Protein AF-A0A946CTE2-F1 (afdb_monomer_lite)

Secondary structure (DSSP, 8-state):
----PPPPGGGPPPHHHHHHHHHHHHHHHHTT--PPPSS--HHHHHHHHHHH---HHHHHHHHHHHHHHHHHT-

Radius of gyration: 19.28 Å; chains: 1; bounding box: 49×22×41 Å

Foldseek 3Di:
DDDDDDDDPVNDDDPVVVVVVVVVVVVCVVVPDDDDDCFDDPVQLVVCCVVPVDDSVVSRVVVNVVVVVVVVVD

Sequence (74 aa):
MASAAAPSKDDAPSPESLRAALKALDDIGRSGLAVVPLEPTAAMVTAGLRVGGISETQVMGIYFAMLSAAADDN

Structure (mmCIF, N/CA/C/O backbone):
data_AF-A0A946CTE2-F1
#
_entry.id   AF-A0A946CTE2-F1
#
loop_
_atom_site.group_PDB
_atom_site.id
_atom_site.type_symbol
_atom_site.label_atom_id
_atom_site.label_alt_id
_atom_site.label_comp_id
_atom_site.label_asym_id
_atom_site.label_entity_id
_atom_site.label_seq_id
_atom_site.pdbx_PDB_ins_code
_atom_site.Cartn_x
_atom_site.Cartn_y
_atom_site.Cartn_z
_atom_site.occupancy
_atom_site.B_iso_or_equiv
_atom_site.auth_seq_id
_atom_site.auth_comp_id
_atom_site.auth_asym_id
_atom_site.auth_atom_id
_atom_site.pdbx_PDB_model_num
ATOM 1 N N . MET A 1 1 ? 34.103 -5.082 4.512 1.00 41.00 1 MET A N 1
ATOM 2 C CA . MET A 1 1 ? 33.313 -3.987 3.912 1.00 41.00 1 MET A CA 1
ATOM 3 C C . MET A 1 1 ? 33.779 -3.811 2.475 1.00 41.00 1 MET A C 1
ATOM 5 O O . MET A 1 1 ? 34.843 -3.245 2.269 1.00 41.00 1 MET A O 1
ATOM 9 N N . ALA A 1 2 ? 33.071 -4.384 1.499 1.00 41.50 2 ALA A N 1
ATOM 10 C CA . ALA A 1 2 ? 33.373 -4.155 0.087 1.00 41.50 2 ALA A CA 1
ATOM 11 C C . ALA A 1 2 ? 32.591 -2.916 -0.366 1.00 41.50 2 ALA A C 1
ATOM 13 O O . ALA A 1 2 ? 31.364 -2.922 -0.364 1.00 41.50 2 ALA A O 1
ATOM 14 N N . SER A 1 3 ? 33.318 -1.838 -0.659 1.00 54.75 3 SER A N 1
ATOM 15 C CA . SER A 1 3 ? 32.773 -0.608 -1.232 1.00 54.75 3 SER A CA 1
ATOM 16 C C . SER A 1 3 ? 32.362 -0.890 -2.677 1.00 54.75 3 SER A C 1
ATOM 18 O O . SER A 1 3 ? 33.217 -1.249 -3.487 1.00 54.75 3 SER A O 1
ATOM 20 N N . ALA A 1 4 ? 31.074 -0.776 -3.003 1.00 52.56 4 ALA A N 1
ATOM 21 C CA . ALA A 1 4 ? 30.626 -0.835 -4.389 1.00 52.56 4 ALA A CA 1
ATOM 22 C C . ALA A 1 4 ? 31.103 0.441 -5.099 1.00 52.5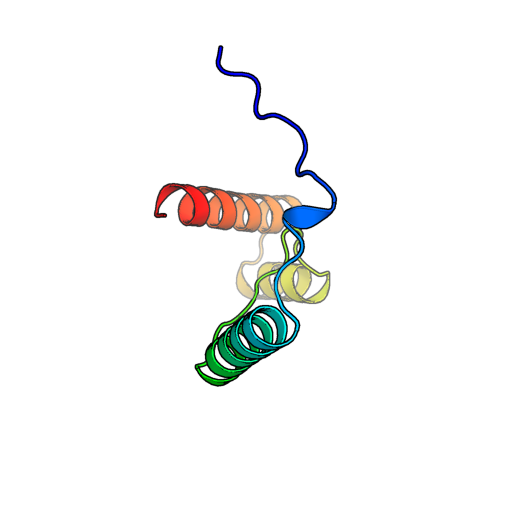6 4 ALA A C 1
ATOM 24 O O . ALA A 1 4 ? 30.677 1.546 -4.763 1.00 52.56 4 ALA A O 1
ATOM 25 N N . ALA A 1 5 ? 32.042 0.289 -6.035 1.00 57.69 5 ALA A N 1
ATOM 26 C CA . ALA A 1 5 ? 32.489 1.374 -6.898 1.00 57.69 5 ALA A CA 1
ATOM 27 C C . ALA A 1 5 ? 31.292 1.944 -7.679 1.00 57.69 5 ALA A C 1
ATOM 29 O O . ALA A 1 5 ? 30.429 1.194 -8.130 1.00 57.69 5 ALA A O 1
ATOM 30 N N . ALA A 1 6 ? 31.232 3.270 -7.821 1.00 60.78 6 ALA A N 1
ATOM 31 C CA . ALA A 1 6 ? 30.211 3.923 -8.634 1.00 60.78 6 ALA A CA 1
ATOM 32 C C . ALA A 1 6 ? 30.295 3.428 -10.095 1.00 60.78 6 ALA A C 1
ATOM 34 O O . ALA A 1 6 ? 31.412 3.269 -10.599 1.00 60.78 6 ALA A O 1
ATOM 35 N N . PRO A 1 7 ? 29.154 3.198 -10.775 1.00 55.84 7 PRO A N 1
ATOM 36 C CA . PRO A 1 7 ? 29.146 2.721 -12.154 1.00 55.84 7 PRO A CA 1
ATOM 37 C C . PRO A 1 7 ? 29.856 3.728 -13.065 1.00 55.84 7 PRO A C 1
ATOM 39 O O . PRO A 1 7 ? 29.616 4.939 -12.992 1.00 55.84 7 PRO A O 1
ATOM 42 N N . SER A 1 8 ? 30.764 3.229 -13.899 1.00 58.47 8 SER A N 1
ATOM 43 C CA . SER A 1 8 ? 31.495 4.036 -14.875 1.00 58.47 8 SER A CA 1
ATOM 44 C C . SER A 1 8 ? 30.579 4.390 -16.053 1.00 58.47 8 SER A C 1
ATOM 46 O O . SER A 1 8 ? 29.572 3.733 -16.295 1.00 58.47 8 SER A O 1
ATOM 48 N N . LYS A 1 9 ? 30.918 5.431 -16.826 1.00 57.84 9 LYS A N 1
ATOM 49 C CA . LYS A 1 9 ? 30.131 5.874 -18.001 1.00 57.84 9 LYS A CA 1
ATOM 50 C C . LYS A 1 9 ? 29.901 4.776 -19.056 1.00 57.84 9 LYS A C 1
ATOM 52 O O . LYS A 1 9 ? 28.955 4.893 -19.829 1.00 57.84 9 LYS A O 1
ATOM 57 N N . ASP A 1 10 ? 30.735 3.738 -19.054 1.00 58.53 10 ASP A N 1
ATOM 58 C CA . ASP A 1 10 ? 30.661 2.581 -19.952 1.00 58.53 10 ASP A CA 1
ATOM 59 C C . ASP A 1 10 ? 29.729 1.461 -19.449 1.00 58.53 10 ASP A C 1
ATOM 61 O O . ASP A 1 10 ? 29.428 0.540 -20.201 1.00 58.53 10 ASP A O 1
ATOM 65 N N . ASP A 1 11 ? 29.201 1.562 -18.222 1.00 64.50 11 ASP A N 1
ATOM 66 C CA . ASP A 1 11 ? 28.215 0.620 -17.662 1.00 64.50 11 ASP A CA 1
ATOM 67 C C . ASP A 1 11 ? 26.769 0.966 -18.071 1.00 64.50 11 ASP A C 1
ATOM 69 O O . ASP A 1 11 ? 25.803 0.369 -17.586 1.00 64.50 11 ASP A O 1
ATOM 73 N N . ALA A 1 12 ? 26.588 1.962 -18.947 1.00 68.81 12 ALA A N 1
ATOM 74 C CA . ALA A 1 12 ? 25.271 2.341 -19.427 1.00 68.81 12 ALA A CA 1
ATOM 75 C C . ALA A 1 12 ? 24.656 1.186 -20.245 1.00 68.81 12 ALA A C 1
ATOM 77 O O . ALA A 1 12 ? 25.291 0.685 -21.178 1.00 68.81 12 ALA A O 1
ATOM 78 N N . PRO A 1 13 ? 23.414 0.762 -19.940 1.00 73.31 13 PRO A N 1
ATOM 79 C CA . PRO A 1 13 ? 22.761 -0.301 -20.688 1.00 73.31 13 PRO A CA 1
ATOM 80 C C . PRO A 1 13 ? 22.660 0.084 -22.165 1.00 73.31 13 PRO A C 1
ATOM 82 O O . PRO A 1 13 ? 22.363 1.234 -22.507 1.00 73.31 13 PRO A O 1
ATOM 85 N N . SER A 1 14 ? 22.890 -0.886 -23.052 1.00 88.38 14 SER A N 1
ATOM 86 C CA . SER A 1 14 ? 22.682 -0.667 -24.477 1.00 88.38 14 SER A CA 1
ATOM 87 C C . SER A 1 14 ? 21.227 -0.241 -24.734 1.00 88.38 14 SER A C 1
ATOM 89 O O . SER A 1 14 ? 20.311 -0.634 -24.003 1.00 88.38 14 SER A O 1
ATOM 91 N N . PRO A 1 15 ? 20.954 0.534 -25.797 1.00 89.75 15 PRO A N 1
ATOM 92 C CA . PRO A 1 15 ? 19.583 0.914 -26.135 1.00 89.75 15 PRO A CA 1
ATOM 93 C C . PRO A 1 15 ? 18.650 -0.293 -26.315 1.00 89.75 15 PRO A C 1
ATOM 95 O O . PRO A 1 15 ? 17.444 -0.191 -26.102 1.00 89.75 15 PRO A O 1
ATOM 98 N N . GLU A 1 16 ? 19.199 -1.436 -26.723 1.00 91.00 16 GLU A N 1
ATOM 99 C CA . GLU A 1 16 ? 18.465 -2.687 -26.883 1.00 91.00 16 GLU A CA 1
ATOM 100 C C . GLU A 1 16 ? 18.161 -3.355 -25.537 1.00 91.00 16 GLU A C 1
ATOM 102 O O . GLU A 1 16 ? 17.018 -3.757 -25.315 1.00 91.00 16 GLU A O 1
ATOM 107 N N . SER A 1 17 ? 19.120 -3.386 -24.603 1.00 89.56 17 SER A N 1
ATOM 108 C CA . SER A 1 17 ? 18.872 -3.927 -23.263 1.00 89.56 17 SER A CA 1
ATOM 109 C C . SER A 1 17 ? 17.885 -3.065 -22.475 1.00 89.56 17 SER A C 1
ATOM 111 O O . SER A 1 17 ? 17.005 -3.607 -21.807 1.00 89.56 17 SER A O 1
ATOM 113 N N . LEU A 1 18 ? 17.939 -1.738 -22.628 1.00 90.56 18 LEU A N 1
ATOM 114 C CA . LEU A 1 18 ? 16.949 -0.834 -22.041 1.00 90.56 18 LEU A CA 1
ATOM 115 C C . LEU A 1 18 ? 15.543 -1.095 -22.602 1.00 90.56 18 LEU A C 1
ATOM 117 O O . LEU A 1 18 ? 14.585 -1.200 -21.839 1.00 90.56 18 LEU A O 1
ATOM 121 N N . ARG A 1 19 ? 15.400 -1.240 -23.926 1.00 92.06 19 ARG A N 1
ATOM 122 C CA . ARG A 1 19 ? 14.101 -1.564 -24.544 1.00 92.06 19 ARG A CA 1
ATOM 123 C C . ARG A 1 19 ? 13.566 -2.914 -24.078 1.00 92.06 19 ARG A C 1
ATOM 125 O O . ARG A 1 19 ? 12.372 -3.017 -23.806 1.00 92.06 19 ARG A O 1
ATOM 132 N N . ALA A 1 20 ? 14.429 -3.922 -23.969 1.00 91.88 20 ALA A N 1
ATOM 133 C CA . ALA A 1 20 ? 14.050 -5.237 -23.467 1.00 91.88 20 ALA A CA 1
ATOM 134 C C . ALA A 1 20 ? 13.570 -5.168 -22.007 1.00 91.88 20 ALA A C 1
ATOM 136 O O . ALA A 1 20 ? 12.519 -5.722 -21.690 1.00 91.88 20 ALA A O 1
ATOM 137 N N . ALA A 1 21 ? 14.275 -4.430 -21.145 1.00 90.12 21 ALA A N 1
ATOM 138 C CA . ALA A 1 21 ? 13.883 -4.231 -19.750 1.00 90.12 21 ALA A CA 1
ATOM 139 C C . ALA A 1 21 ? 12.539 -3.494 -19.621 1.00 90.12 21 ALA A C 1
ATOM 141 O O . ALA A 1 21 ? 11.668 -3.924 -18.868 1.00 90.12 21 ALA A O 1
ATOM 142 N N . LEU A 1 22 ? 12.330 -2.427 -20.398 1.00 91.81 22 LEU A N 1
ATOM 143 C CA . LEU A 1 22 ? 11.057 -1.698 -20.412 1.00 91.81 22 LEU A CA 1
ATOM 144 C C . LEU A 1 22 ? 9.903 -2.568 -20.923 1.00 91.81 22 LEU A C 1
ATOM 146 O O . LEU A 1 22 ? 8.814 -2.526 -20.358 1.00 91.81 22 LEU A O 1
ATOM 150 N N . LYS A 1 23 ? 10.144 -3.394 -21.950 1.00 92.69 23 LYS A N 1
ATOM 151 C CA . LYS A 1 23 ? 9.153 -4.360 -22.433 1.00 92.69 23 LYS A CA 1
ATOM 152 C C . LYS A 1 23 ? 8.811 -5.401 -21.366 1.00 92.69 23 LYS A C 1
ATOM 154 O O . LYS A 1 23 ? 7.638 -5.703 -21.191 1.00 92.69 23 LYS A O 1
ATOM 159 N N . ALA A 1 24 ? 9.806 -5.922 -20.651 1.00 88.88 24 ALA A N 1
ATOM 160 C CA . ALA A 1 24 ? 9.575 -6.873 -19.569 1.00 88.88 24 ALA A CA 1
ATOM 161 C C . ALA A 1 24 ? 8.734 -6.252 -18.441 1.00 88.88 24 ALA A C 1
ATOM 163 O O . ALA A 1 24 ? 7.791 -6.881 -17.976 1.00 88.88 24 ALA A O 1
ATOM 164 N N . LEU A 1 25 ? 9.014 -5.002 -18.052 1.00 86.38 25 LEU A N 1
ATOM 165 C CA . LEU A 1 25 ? 8.203 -4.273 -17.069 1.00 86.38 25 LEU A CA 1
ATOM 166 C C . LEU A 1 25 ? 6.752 -4.086 -17.537 1.00 86.38 25 LEU A C 1
ATOM 168 O O . LEU A 1 25 ? 5.826 -4.259 -16.746 1.00 86.38 25 LEU A O 1
ATOM 172 N N . ASP A 1 26 ? 6.547 -3.775 -18.817 1.00 86.06 26 ASP A N 1
ATOM 173 C CA . ASP A 1 26 ? 5.210 -3.614 -19.396 1.00 86.06 26 ASP A CA 1
ATOM 174 C C . ASP A 1 26 ? 4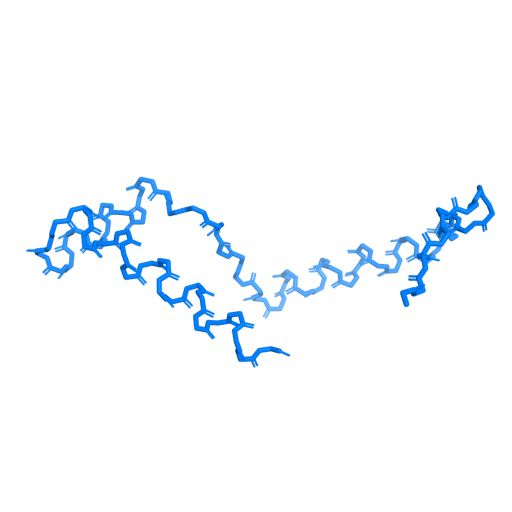.452 -4.953 -19.470 1.00 86.06 26 ASP A C 1
ATOM 176 O O . ASP A 1 26 ? 3.274 -5.029 -19.120 1.00 86.06 26 ASP A O 1
ATOM 180 N N . ASP A 1 27 ? 5.135 -6.039 -19.843 1.00 88.56 27 ASP A N 1
ATOM 181 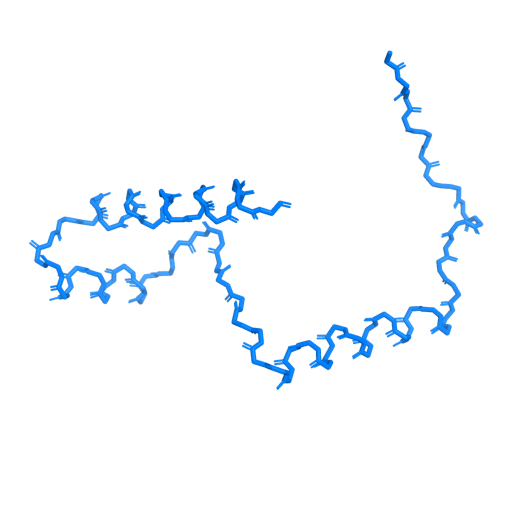C CA . ASP A 1 27 ? 4.564 -7.390 -19.854 1.00 88.56 27 ASP A CA 1
ATOM 182 C C . ASP A 1 27 ? 4.193 -7.848 -18.424 1.00 88.56 27 ASP A C 1
ATOM 184 O O . ASP A 1 27 ? 3.121 -8.424 -18.222 1.00 88.56 27 ASP A O 1
ATOM 188 N N . ILE A 1 28 ? 5.008 -7.512 -17.414 1.00 85.12 28 ILE A N 1
ATOM 189 C CA . ILE A 1 28 ? 4.695 -7.744 -15.993 1.00 85.12 28 ILE A CA 1
ATOM 190 C C . ILE A 1 28 ? 3.453 -6.940 -15.574 1.00 85.12 28 ILE A C 1
ATOM 192 O O . ILE A 1 28 ? 2.538 -7.499 -14.964 1.00 85.12 28 ILE A O 1
ATOM 196 N N . GLY A 1 29 ? 3.360 -5.663 -15.956 1.00 79.62 29 GLY A N 1
ATOM 197 C CA . GLY A 1 29 ? 2.16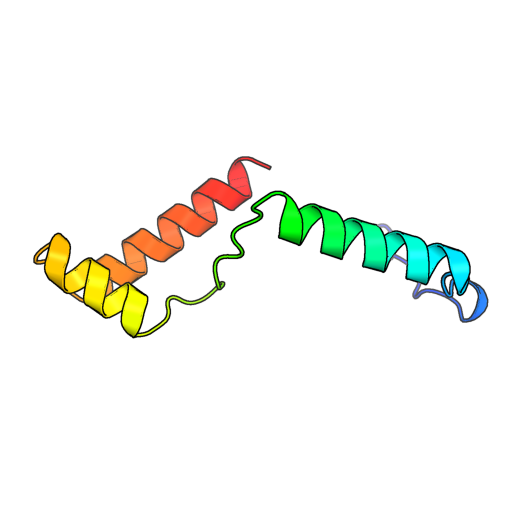9 -4.842 -15.713 1.00 79.62 29 GLY A CA 1
ATOM 198 C C . GLY A 1 29 ? 0.900 -5.460 -16.310 1.00 79.62 29 GLY A C 1
ATOM 199 O O . GLY A 1 29 ? -0.122 -5.577 -15.632 1.00 79.62 29 GLY A O 1
ATOM 200 N N . ARG A 1 30 ? 0.975 -5.951 -17.553 1.00 80.88 30 ARG A N 1
ATOM 201 C CA . ARG A 1 30 ? -0.147 -6.624 -18.238 1.00 80.88 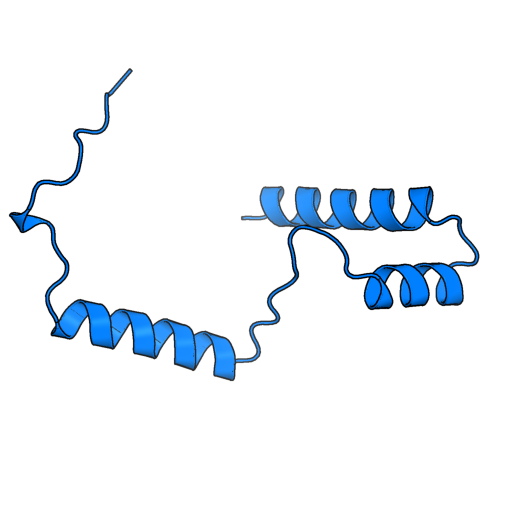30 ARG A CA 1
ATOM 202 C C . ARG A 1 30 ? -0.508 -7.978 -17.638 1.00 80.88 30 ARG A C 1
ATOM 204 O O . ARG A 1 30 ? -1.658 -8.391 -17.746 1.00 80.88 30 ARG A O 1
ATOM 211 N N . SER A 1 31 ? 0.445 -8.660 -17.005 1.00 84.00 31 SER A N 1
ATOM 212 C CA . SER A 1 31 ? 0.208 -9.945 -16.336 1.00 84.00 31 SER A CA 1
ATOM 213 C C . SER A 1 31 ? -0.587 -9.825 -15.028 1.00 84.00 31 SER A C 1
ATOM 215 O O . SER A 1 31 ? -0.893 -10.837 -14.403 1.00 84.00 31 SER A O 1
ATOM 217 N N . GLY A 1 32 ? -0.968 -8.604 -14.638 1.00 76.69 32 GLY A N 1
ATOM 218 C CA . GLY A 1 32 ? -1.782 -8.347 -13.455 1.00 76.69 32 GLY A CA 1
ATOM 219 C C . GLY A 1 32 ? -0.965 -7.989 -12.219 1.00 76.69 32 GLY A C 1
ATOM 220 O O . GLY A 1 32 ? -1.468 -8.141 -11.106 1.00 76.69 32 GLY A O 1
ATOM 221 N N . LEU A 1 33 ? 0.273 -7.502 -12.391 1.00 79.00 33 LEU A N 1
ATOM 222 C CA . LEU A 1 33 ? 1.032 -6.927 -11.284 1.00 79.00 33 LEU A CA 1
ATOM 223 C C . LEU A 1 33 ? 0.256 -5.737 -10.701 1.00 79.00 33 LEU A C 1
ATOM 225 O O . LEU A 1 33 ? 0.170 -4.668 -11.304 1.00 79.00 33 LEU A O 1
ATOM 229 N N . ALA A 1 34 ? -0.285 -5.920 -9.501 1.00 73.75 34 ALA A N 1
ATOM 230 C CA . ALA A 1 34 ? -0.850 -4.839 -8.716 1.00 73.75 34 ALA A CA 1
ATOM 231 C C . ALA A 1 34 ? 0.272 -4.182 -7.904 1.00 73.75 34 ALA A C 1
ATOM 233 O O . ALA A 1 34 ? 0.805 -4.776 -6.969 1.00 73.75 34 ALA A O 1
ATOM 234 N N . VAL A 1 35 ? 0.637 -2.951 -8.263 1.00 78.50 35 VAL A N 1
ATOM 235 C CA . VAL A 1 35 ? 1.594 -2.160 -7.482 1.00 78.50 35 VAL A CA 1
ATOM 236 C C . VAL A 1 35 ? 0.847 -1.493 -6.333 1.00 78.50 35 VAL A C 1
ATOM 238 O O . VAL A 1 35 ? -0.073 -0.705 -6.559 1.00 78.50 35 VAL A O 1
ATOM 241 N N . VAL A 1 36 ? 1.243 -1.803 -5.100 1.00 84.81 36 VAL A N 1
ATOM 242 C CA . VAL A 1 36 ? 0.737 -1.129 -3.899 1.00 84.81 36 VAL A CA 1
ATOM 243 C C . VAL A 1 36 ? 1.684 0.010 -3.500 1.00 84.81 36 VAL A C 1
ATOM 245 O O . VAL A 1 36 ? 2.902 -0.158 -3.574 1.00 84.81 36 VAL A O 1
ATOM 248 N N . PRO A 1 37 ? 1.167 1.189 -3.113 1.00 88.69 37 PRO A N 1
ATOM 249 C CA . PRO A 1 37 ? 2.009 2.310 -2.706 1.00 88.69 37 PRO A CA 1
ATOM 250 C C . PRO A 1 37 ? 2.668 2.042 -1.344 1.00 88.69 37 PRO A C 1
ATOM 252 O O . PRO A 1 37 ? 2.103 1.360 -0.496 1.00 88.69 37 PRO A O 1
ATOM 255 N N . LEU A 1 38 ? 3.848 2.613 -1.093 1.00 89.75 38 LEU A N 1
ATOM 256 C CA . LEU A 1 38 ? 4.509 2.480 0.217 1.00 89.75 38 LEU A CA 1
ATOM 257 C C . LEU A 1 38 ? 3.726 3.170 1.342 1.00 89.75 38 LEU A C 1
ATOM 259 O O . LEU A 1 38 ? 3.787 2.739 2.487 1.00 89.75 38 LEU A O 1
ATOM 263 N N . GLU A 1 39 ? 2.952 4.202 1.009 1.00 92.25 39 GLU A N 1
ATOM 264 C CA . GLU A 1 39 ? 2.029 4.866 1.926 1.00 92.25 39 GLU A CA 1
ATOM 265 C C . GLU A 1 39 ? 0.582 4.657 1.464 1.00 92.25 39 GLU A C 1
ATOM 267 O O . GLU A 1 39 ? 0.299 4.758 0.264 1.00 92.25 39 GLU A O 1
ATOM 272 N N . PRO A 1 40 ? -0.361 4.377 2.381 1.00 93.56 40 PRO A N 1
ATOM 273 C CA . PRO A 1 40 ? -1.747 4.160 2.004 1.00 93.56 40 PRO A CA 1
ATOM 274 C C . PRO A 1 40 ? -2.369 5.463 1.497 1.00 93.56 40 PRO A C 1
ATOM 276 O O . PRO A 1 40 ? -2.262 6.519 2.119 1.00 93.56 40 PRO A O 1
ATOM 279 N N . THR A 1 41 ? -3.088 5.391 0.378 1.00 94.88 41 THR A N 1
ATOM 280 C CA . THR A 1 41 ? -3.852 6.549 -0.106 1.00 94.88 41 THR A CA 1
ATOM 281 C C . THR A 1 41 ? -5.058 6.828 0.796 1.00 94.88 41 THR A C 1
ATOM 283 O O . THR A 1 41 ? -5.599 5.920 1.430 1.00 94.88 41 THR A O 1
ATOM 286 N N . ALA A 1 42 ? -5.572 8.061 0.780 1.00 95.69 42 ALA A N 1
ATOM 287 C CA . ALA A 1 42 ? -6.783 8.421 1.526 1.00 95.69 42 ALA A CA 1
ATOM 288 C C . ALA A 1 42 ? -7.995 7.526 1.185 1.00 95.69 42 ALA A C 1
ATOM 290 O O . ALA A 1 42 ? -8.807 7.210 2.057 1.00 95.69 42 ALA A O 1
ATOM 291 N N . ALA A 1 43 ? -8.104 7.069 -0.069 1.00 95.69 43 ALA A N 1
ATOM 292 C CA . ALA A 1 43 ? -9.148 6.137 -0.492 1.00 95.69 43 ALA A CA 1
ATOM 293 C C . ALA A 1 43 ? -8.989 4.756 0.170 1.00 95.69 43 ALA A C 1
ATOM 295 O O . ALA A 1 43 ? -9.979 4.181 0.624 1.00 95.69 43 ALA A O 1
ATOM 296 N N . MET A 1 44 ? -7.754 4.253 0.280 1.00 95.50 44 MET A N 1
ATOM 297 C CA . MET A 1 44 ? -7.446 2.993 0.971 1.00 95.50 44 MET A CA 1
ATOM 298 C C . MET A 1 44 ? -7.735 3.101 2.470 1.00 95.50 44 MET A C 1
ATOM 300 O O . MET A 1 44 ? -8.395 2.222 3.026 1.00 95.50 44 MET A O 1
ATOM 304 N N . VAL A 1 45 ? -7.327 4.207 3.103 1.00 96.81 45 VAL A N 1
ATOM 305 C CA . VAL A 1 45 ? -7.629 4.478 4.517 1.00 96.81 45 VAL A CA 1
ATOM 306 C C . VAL A 1 45 ? -9.141 4.505 4.741 1.00 96.81 45 VAL A C 1
ATOM 308 O O . VAL A 1 45 ? -9.657 3.786 5.593 1.00 96.81 45 VAL A O 1
ATOM 311 N N . THR A 1 46 ? -9.877 5.252 3.916 1.00 97.38 46 THR A N 1
ATOM 312 C CA . THR A 1 46 ? -11.344 5.353 3.999 1.00 97.38 46 THR A CA 1
ATOM 313 C C . THR A 1 46 ? -12.031 3.998 3.824 1.00 97.38 46 THR A C 1
ATOM 315 O O . THR A 1 46 ? -13.015 3.710 4.509 1.00 97.38 46 THR A O 1
ATOM 318 N N . ALA A 1 47 ? -11.538 3.156 2.913 1.00 96.44 47 ALA A N 1
ATOM 319 C CA . ALA A 1 47 ? -12.061 1.807 2.727 1.00 96.44 47 ALA A CA 1
ATOM 320 C C . ALA A 1 47 ? -11.840 0.942 3.979 1.00 96.44 47 ALA A C 1
ATOM 322 O O . ALA A 1 47 ? -12.784 0.304 4.447 1.00 96.44 47 ALA A O 1
ATOM 323 N N . GLY A 1 48 ? -10.635 0.982 4.559 1.00 95.88 48 GLY A N 1
ATOM 324 C CA . GLY A 1 48 ? -10.299 0.263 5.791 1.00 95.88 48 GLY A CA 1
ATOM 325 C C . GLY A 1 48 ? -11.141 0.708 6.988 1.00 95.88 48 GLY A C 1
ATOM 326 O O . GLY A 1 48 ? -11.707 -0.135 7.684 1.00 95.88 48 GLY A O 1
ATOM 327 N N . LEU A 1 49 ? -11.306 2.022 7.172 1.00 97.56 49 LEU A N 1
ATOM 328 C CA . LEU A 1 49 ? -12.180 2.601 8.199 1.00 97.56 49 LEU A CA 1
ATOM 329 C C . LEU A 1 49 ? -13.615 2.074 8.065 1.00 97.56 49 LEU A C 1
ATOM 331 O O . LEU A 1 49 ? -14.213 1.615 9.038 1.00 97.56 49 LEU A O 1
ATOM 335 N N . ARG A 1 50 ? -14.157 2.109 6.840 1.00 97.06 50 ARG A N 1
ATOM 336 C CA . ARG A 1 50 ? -15.540 1.710 6.548 1.00 97.06 50 ARG A CA 1
ATOM 337 C C . ARG A 1 50 ? -15.790 0.227 6.801 1.00 97.06 50 ARG A C 1
ATOM 339 O O . ARG A 1 50 ? -16.853 -0.117 7.305 1.00 97.06 50 ARG A O 1
ATOM 346 N N . VAL A 1 51 ? -14.853 -0.638 6.413 1.00 97.06 51 VAL A N 1
ATOM 347 C CA . VAL A 1 51 ? -15.019 -2.094 6.534 1.00 97.06 51 VAL A CA 1
ATOM 348 C C . VAL A 1 51 ? -14.718 -2.587 7.947 1.00 97.06 51 VAL A C 1
ATOM 350 O O . VAL A 1 51 ? -15.382 -3.501 8.425 1.00 97.06 51 VAL A O 1
ATOM 353 N N . GLY A 1 52 ? -13.718 -1.996 8.604 1.00 93.31 52 GLY A N 1
ATOM 354 C CA . GLY A 1 52 ? -13.218 -2.479 9.886 1.00 93.31 52 GLY A CA 1
ATOM 355 C C . GLY A 1 52 ? -13.903 -1.857 11.098 1.00 93.31 52 GLY A C 1
ATOM 356 O O . GLY A 1 52 ? -13.839 -2.437 12.177 1.00 93.31 52 GLY A O 1
ATOM 357 N N . GLY A 1 53 ? -14.528 -0.680 10.960 1.00 95.69 53 GLY A N 1
ATOM 358 C CA . GLY A 1 53 ? -15.034 0.070 12.117 1.00 95.69 53 GLY A CA 1
ATOM 359 C C . GLY A 1 53 ? -13.926 0.443 13.114 1.00 95.69 53 GLY A C 1
ATOM 360 O O . GLY A 1 53 ? -14.185 0.595 14.305 1.00 95.69 53 GLY A O 1
ATOM 361 N N . ILE A 1 54 ? -12.688 0.541 12.627 1.00 96.25 54 ILE A N 1
ATOM 362 C CA . ILE A 1 54 ? -11.473 0.824 13.398 1.00 96.25 54 ILE A CA 1
ATOM 363 C C . ILE A 1 54 ? -11.010 2.262 13.169 1.00 96.25 54 ILE A C 1
ATOM 365 O O . ILE A 1 54 ? -11.488 2.936 12.257 1.00 96.25 54 ILE A O 1
ATOM 369 N N . SER A 1 55 ? -10.081 2.740 13.996 1.00 97.12 55 SER A N 1
ATOM 370 C CA . SER A 1 55 ? -9.506 4.076 13.837 1.00 97.12 55 SER A CA 1
ATOM 371 C C . SER A 1 55 ? -8.529 4.153 12.664 1.00 97.12 55 SER A C 1
ATOM 373 O O . SER A 1 55 ? -7.973 3.150 12.215 1.00 97.12 55 SER A O 1
ATOM 375 N N . GLU A 1 56 ? -8.264 5.371 12.197 1.00 96.06 56 GLU A N 1
ATOM 376 C CA . GLU A 1 56 ? -7.308 5.625 11.114 1.00 96.06 56 GLU A CA 1
ATOM 377 C C . GLU A 1 56 ? -5.905 5.122 11.469 1.00 96.06 56 GLU A C 1
ATOM 379 O O . GLU A 1 56 ?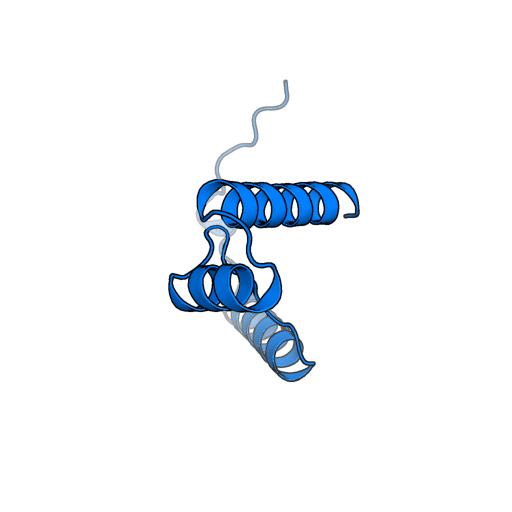 -5.271 4.433 10.673 1.00 96.06 56 GLU A O 1
ATOM 384 N N . THR A 1 57 ? -5.463 5.355 12.708 1.00 97.12 57 THR A N 1
ATOM 385 C CA . THR A 1 57 ? -4.185 4.844 13.223 1.00 97.12 57 THR A CA 1
ATOM 386 C C . THR A 1 57 ? -4.104 3.320 13.146 1.00 97.12 57 THR A C 1
ATOM 388 O O . THR A 1 57 ? -3.057 2.779 12.797 1.00 97.12 57 THR A O 1
ATOM 391 N N . GLN A 1 58 ? -5.201 2.616 13.439 1.00 97.69 58 GLN A N 1
ATOM 392 C CA . GLN A 1 58 ? -5.244 1.157 13.332 1.00 97.69 58 GLN A CA 1
ATOM 393 C C . GLN A 1 58 ? -5.179 0.699 11.871 1.00 97.69 58 GLN A C 1
ATOM 395 O O . GLN A 1 58 ? -4.435 -0.231 11.571 1.00 97.69 58 GLN A O 1
ATOM 400 N N . VAL A 1 59 ? -5.889 1.369 10.953 1.00 97.75 59 VAL A N 1
ATOM 401 C CA . VAL A 1 59 ? -5.819 1.067 9.510 1.00 97.75 59 VAL A CA 1
ATOM 402 C C . VAL A 1 59 ? -4.393 1.231 8.987 1.00 97.75 59 VAL A C 1
ATOM 404 O O . VAL A 1 59 ? -3.878 0.333 8.322 1.00 97.75 59 VAL A O 1
ATOM 407 N N . MET A 1 60 ? -3.734 2.344 9.319 1.00 96.12 60 MET A N 1
ATOM 408 C CA . MET A 1 60 ? -2.349 2.597 8.916 1.00 96.12 60 MET A CA 1
ATOM 409 C C . MET A 1 60 ? -1.388 1.561 9.510 1.00 96.12 60 MET A C 1
ATOM 411 O O . MET A 1 60 ? -0.539 1.035 8.795 1.00 96.12 60 MET A O 1
ATOM 415 N N . GLY A 1 61 ? -1.547 1.222 10.793 1.00 97.12 61 GLY A N 1
ATOM 416 C CA . GLY A 1 61 ? -0.725 0.204 11.450 1.00 97.12 61 GLY A CA 1
ATOM 417 C C . GLY A 1 61 ? -0.835 -1.167 10.779 1.00 97.12 61 GLY A C 1
ATOM 418 O O . GLY A 1 61 ? 0.182 -1.808 10.524 1.00 97.12 61 GLY A O 1
ATOM 419 N N . ILE A 1 62 ? -2.053 -1.590 10.427 1.00 96.50 62 ILE A N 1
ATOM 420 C CA . ILE A 1 62 ? -2.284 -2.844 9.696 1.00 96.50 62 ILE A CA 1
ATOM 421 C C . ILE A 1 62 ? -1.656 -2.779 8.299 1.00 96.50 62 ILE A C 1
ATOM 423 O O . ILE A 1 62 ? -1.002 -3.733 7.884 1.00 96.50 62 ILE A O 1
ATOM 427 N N . TYR A 1 63 ? -1.808 -1.658 7.587 1.00 96.25 63 TYR A N 1
ATOM 428 C CA . TYR A 1 63 ? -1.214 -1.473 6.262 1.00 96.25 63 TYR A CA 1
ATOM 429 C C . TYR A 1 63 ? 0.307 -1.657 6.275 1.00 96.25 63 TYR A C 1
ATOM 431 O O . TYR A 1 63 ? 0.842 -2.441 5.492 1.00 96.25 63 TYR A O 1
ATOM 439 N N . PHE A 1 64 ? 1.001 -0.990 7.199 1.00 95.56 64 PHE A N 1
ATOM 440 C CA . PHE A 1 64 ? 2.454 -1.108 7.308 1.00 95.56 64 PHE A CA 1
ATOM 441 C C . PHE A 1 64 ? 2.898 -2.493 7.774 1.00 95.56 64 PHE A C 1
ATOM 443 O O . PHE A 1 64 ? 3.887 -3.001 7.259 1.00 95.56 64 PHE A O 1
ATOM 450 N N . ALA A 1 65 ? 2.152 -3.141 8.672 1.00 96.00 65 ALA A N 1
ATOM 451 C CA . ALA A 1 65 ? 2.452 -4.513 9.073 1.00 96.00 65 ALA A CA 1
ATOM 452 C C . ALA A 1 65 ? 2.373 -5.490 7.886 1.00 96.00 65 ALA A C 1
ATOM 454 O O . ALA A 1 65 ? 3.249 -6.338 7.737 1.00 96.00 65 ALA A O 1
ATOM 455 N N . MET A 1 66 ? 1.366 -5.345 7.014 1.00 94.44 66 MET A N 1
ATOM 456 C CA . MET A 1 66 ? 1.259 -6.147 5.789 1.00 94.44 66 MET A CA 1
ATOM 457 C C . MET A 1 66 ? 2.411 -5.870 4.818 1.00 94.44 66 MET A C 1
ATOM 459 O O . MET A 1 66 ? 2.948 -6.812 4.243 1.00 94.44 66 MET A O 1
ATOM 463 N N . LEU A 1 67 ? 2.811 -4.603 4.648 1.00 92.00 67 LEU A N 1
ATOM 464 C CA . LEU A 1 67 ? 3.967 -4.253 3.815 1.00 92.00 67 LEU A CA 1
ATOM 465 C C . LEU A 1 67 ? 5.270 -4.851 4.355 1.00 92.00 67 LEU A C 1
ATOM 467 O O . LEU A 1 67 ? 6.053 -5.380 3.573 1.00 92.00 67 LEU A O 1
ATOM 471 N N . SER A 1 68 ? 5.495 -4.787 5.669 1.00 90.62 68 SER A N 1
ATOM 472 C CA . SER A 1 68 ? 6.664 -5.404 6.303 1.00 90.62 68 SER A CA 1
ATOM 473 C C . SER A 1 68 ? 6.672 -6.918 6.111 1.00 90.62 68 SER A C 1
ATOM 475 O O . SER A 1 68 ? 7.672 -7.454 5.654 1.00 90.62 68 SER A O 1
ATOM 477 N N . ALA A 1 69 ? 5.547 -7.594 6.359 1.00 90.62 69 ALA A N 1
ATOM 478 C CA . ALA A 1 69 ? 5.447 -9.039 6.161 1.00 90.62 69 ALA A CA 1
ATOM 479 C C . ALA A 1 69 ? 5.710 -9.446 4.700 1.00 90.62 69 ALA A C 1
ATOM 481 O O . ALA A 1 69 ? 6.451 -10.386 4.443 1.00 90.62 69 ALA A O 1
ATOM 482 N N . ALA A 1 70 ? 5.166 -8.699 3.735 1.00 84.50 70 ALA A N 1
ATOM 483 C CA . ALA A 1 70 ? 5.403 -8.958 2.316 1.00 84.50 70 ALA A CA 1
ATOM 484 C C . ALA A 1 70 ? 6.863 -8.721 1.886 1.00 84.50 70 ALA A C 1
ATOM 486 O O . ALA A 1 70 ? 7.310 -9.303 0.899 1.00 84.50 70 ALA A O 1
ATOM 487 N N . ALA A 1 71 ? 7.597 -7.851 2.587 1.00 80.19 71 ALA A N 1
ATOM 488 C CA . ALA A 1 71 ? 9.020 -7.634 2.344 1.00 80.19 71 ALA A CA 1
ATOM 489 C C . ALA A 1 71 ? 9.888 -8.770 2.907 1.00 80.19 71 ALA A C 1
ATOM 491 O O . ALA A 1 71 ? 10.926 -9.059 2.323 1.00 80.19 71 ALA A O 1
ATOM 492 N N . ASP A 1 72 ? 9.457 -9.410 3.997 1.00 77.88 72 ASP A N 1
ATOM 493 C CA . ASP A 1 72 ? 10.169 -10.530 4.625 1.00 77.88 72 ASP A CA 1
ATOM 494 C C . ASP A 1 72 ? 9.994 -11.865 3.861 1.00 77.88 72 ASP A C 1
ATOM 496 O O . ASP A 1 72 ? 10.803 -12.777 4.029 1.00 77.88 72 ASP A O 1
ATOM 500 N N . ASP A 1 73 ? 8.962 -11.982 3.015 1.00 61.50 73 ASP A N 1
ATOM 501 C CA . ASP A 1 73 ? 8.645 -13.182 2.216 1.00 61.50 73 ASP A CA 1
ATOM 502 C C . ASP A 1 73 ? 9.401 -13.273 0.863 1.00 61.50 73 ASP A C 1
ATOM 504 O O . ASP A 1 73 ? 9.244 -14.264 0.141 1.00 61.50 73 ASP A O 1
ATOM 508 N N . ASN A 1 74 ? 10.212 -12.267 0.503 1.00 52.25 74 ASN A N 1
ATOM 509 C CA . ASN A 1 74 ? 11.018 -12.202 -0.734 1.00 52.25 74 ASN A CA 1
ATOM 510 C C . ASN A 1 74 ? 12.522 -12.336 -0.461 1.00 52.25 74 ASN A C 1
ATOM 512 O O . ASN A 1 74 ? 13.213 -12.930 -1.322 1.00 52.25 74 ASN A O 1
#

pLDDT: mean 84.09, std 15.1, range [41.0, 97.75]